Protein AF-A0A533YPA4-F1 (afdb_monomer_lite)

pLDDT: mean 89.11, std 12.23, range [35.72, 97.5]

Radius of gyration: 17.39 Å; chains: 1; bounding box: 38×42×45 Å

Structure (mmCIF, N/CA/C/O backbone):
data_AF-A0A533YPA4-F1
#
_entry.id   AF-A0A533YPA4-F1
#
loop_
_atom_site.group_PDB
_atom_site.id
_atom_site.type_symbol
_atom_site.label_atom_id
_atom_site.label_alt_id
_atom_site.label_comp_id
_atom_site.label_asym_id
_atom_site.label_entity_id
_atom_site.label_seq_id
_atom_site.pdbx_PDB_ins_code
_atom_site.Cartn_x
_atom_site.Cartn_y
_atom_site.Cartn_z
_atom_site.occupancy
_atom_site.B_iso_or_equiv
_atom_site.auth_seq_id
_atom_site.auth_comp_id
_atom_site.auth_asym_id
_atom_site.auth_atom_id
_atom_site.pdbx_PDB_model_num
ATOM 1 N N . MET A 1 1 ? 19.548 -9.477 -30.978 1.00 70.56 1 MET A N 1
ATOM 2 C CA . MET A 1 1 ? 18.743 -9.859 -29.790 1.00 70.56 1 MET A CA 1
ATOM 3 C C . MET A 1 1 ? 19.251 -9.264 -28.474 1.00 70.56 1 MET A C 1
ATOM 5 O O . MET A 1 1 ? 18.421 -8.949 -27.633 1.00 70.56 1 MET A O 1
ATOM 9 N N . LEU A 1 2 ? 20.566 -9.073 -28.275 1.00 87.38 2 LEU A N 1
ATOM 10 C CA . LEU A 1 2 ? 21.109 -8.514 -27.023 1.00 87.38 2 LEU A CA 1
ATOM 11 C C . LEU A 1 2 ? 20.598 -7.090 -26.728 1.00 87.38 2 LEU A C 1
ATOM 13 O O . LEU A 1 2 ? 20.091 -6.843 -25.642 1.00 87.38 2 LEU A O 1
ATOM 17 N N . TYR A 1 3 ? 20.626 -6.202 -27.726 1.00 91.38 3 TYR A N 1
ATOM 18 C CA . TYR A 1 3 ? 20.117 -4.829 -27.605 1.00 91.38 3 TYR A CA 1
ATOM 19 C C . TYR A 1 3 ? 18.630 -4.778 -27.218 1.00 91.38 3 TYR A C 1
ATOM 21 O O . TYR A 1 3 ? 18.236 -4.054 -26.312 1.00 91.38 3 TYR A O 1
ATOM 29 N N . GLN A 1 4 ? 17.798 -5.609 -27.854 1.00 91.38 4 GLN A N 1
ATOM 30 C CA . GLN A 1 4 ? 16.370 -5.676 -27.542 1.00 91.38 4 GLN A CA 1
ATOM 31 C C . GLN A 1 4 ? 16.124 -6.153 -26.105 1.00 91.38 4 GLN A C 1
ATOM 33 O O . GLN A 1 4 ? 15.275 -5.589 -25.426 1.00 91.38 4 GLN A O 1
ATOM 38 N N . LYS A 1 5 ? 16.893 -7.135 -25.613 1.00 91.38 5 LYS A N 1
ATOM 39 C CA . LYS A 1 5 ? 16.829 -7.572 -24.209 1.00 91.38 5 LYS A CA 1
ATOM 40 C C . LYS A 1 5 ? 17.316 -6.490 -23.238 1.00 91.38 5 LYS A C 1
ATOM 42 O O . LYS A 1 5 ? 16.713 -6.319 -22.190 1.00 91.38 5 LYS A O 1
ATOM 47 N N . GLN A 1 6 ? 18.359 -5.739 -23.586 1.00 95.00 6 GLN A N 1
ATOM 48 C CA . GLN A 1 6 ?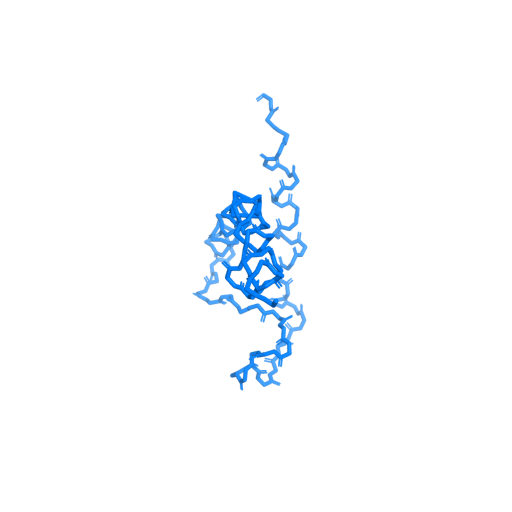 18.852 -4.628 -22.760 1.00 95.00 6 GLN A CA 1
ATOM 49 C C . GLN A 1 6 ? 17.835 -3.486 -22.653 1.00 95.00 6 GLN A C 1
ATOM 51 O O . GLN A 1 6 ? 17.691 -2.894 -21.590 1.00 95.00 6 GLN A O 1
ATOM 56 N N . LYS A 1 7 ? 17.100 -3.187 -23.729 1.00 94.56 7 LYS A N 1
ATOM 57 C CA . LYS A 1 7 ? 16.072 -2.138 -23.715 1.00 94.56 7 LYS A CA 1
ATOM 58 C C . LYS A 1 7 ? 14.743 -2.604 -23.109 1.00 94.56 7 LYS A C 1
ATOM 60 O O . LYS A 1 7 ? 14.171 -1.883 -22.296 1.00 94.56 7 LYS A O 1
ATOM 65 N N . PHE A 1 8 ? 14.271 -3.793 -23.490 1.00 94.88 8 PHE A N 1
ATOM 66 C CA . PHE A 1 8 ? 12.895 -4.265 -23.256 1.00 94.88 8 PHE A CA 1
ATOM 67 C C . PHE A 1 8 ? 12.789 -5.600 -22.503 1.00 94.88 8 PHE A C 1
ATOM 69 O O . PHE A 1 8 ? 11.695 -6.144 -22.374 1.00 94.88 8 PHE A O 1
ATOM 76 N N . GLY A 1 9 ? 13.902 -6.170 -22.038 1.00 92.50 9 GLY A N 1
ATOM 77 C CA . GLY A 1 9 ? 13.871 -7.320 -21.135 1.00 92.50 9 GLY A CA 1
ATOM 78 C C . GLY A 1 9 ? 13.280 -6.954 -19.772 1.00 92.50 9 GLY A C 1
ATOM 79 O O . GLY A 1 9 ? 13.106 -5.779 -19.454 1.00 92.50 9 GLY A O 1
ATOM 80 N N . THR A 1 10 ? 13.013 -7.966 -18.948 1.00 90.62 10 THR A N 1
ATOM 81 C CA . THR A 1 10 ? 12.458 -7.812 -17.590 1.00 90.62 10 THR A CA 1
ATOM 82 C C . THR A 1 10 ? 13.273 -6.868 -16.710 1.00 90.62 10 THR A C 1
ATOM 84 O O . THR A 1 10 ? 12.693 -6.075 -15.980 1.00 90.62 10 THR A O 1
ATOM 87 N N . ASP A 1 11 ? 14.600 -6.900 -16.848 1.00 90.75 11 ASP A N 1
ATOM 88 C CA . ASP A 1 11 ? 15.539 -6.017 -16.141 1.00 90.75 11 ASP A CA 1
ATOM 89 C C . ASP A 1 11 ? 16.154 -4.960 -17.070 1.00 90.75 11 ASP A C 1
ATOM 91 O O . ASP A 1 11 ? 17.191 -4.366 -16.766 1.00 90.75 11 ASP A O 1
ATOM 95 N N . GLY A 1 12 ? 15.541 -4.752 -18.237 1.00 94.44 12 GLY A N 1
ATOM 96 C CA . GLY A 1 12 ? 15.987 -3.782 -19.224 1.00 94.44 12 GLY A CA 1
ATOM 97 C C . GLY A 1 12 ? 15.735 -2.338 -18.792 1.00 94.44 12 GLY A C 1
ATOM 98 O O . GLY A 1 12 ? 15.023 -2.060 -17.825 1.00 94.44 12 GLY A O 1
ATOM 99 N N . GLU A 1 13 ? 16.293 -1.396 -19.548 1.00 96.69 13 GLU A N 1
ATOM 100 C CA . GLU A 1 13 ? 16.218 0.039 -19.245 1.00 96.69 13 GLU A CA 1
ATOM 101 C C . GLU A 1 13 ? 14.778 0.544 -19.056 1.00 96.69 13 GLU A C 1
ATOM 103 O O . GLU A 1 13 ? 14.528 1.352 -18.162 1.00 96.69 13 GLU A O 1
ATOM 108 N N . LEU A 1 14 ? 13.813 0.044 -19.840 1.00 96.06 14 LEU A N 1
ATOM 109 C CA . LEU A 1 14 ? 12.408 0.438 -19.703 1.00 96.06 14 LEU A CA 1
ATOM 110 C C . LEU A 1 14 ? 11.822 0.042 -18.341 1.00 96.06 14 LEU A C 1
ATOM 112 O O . LEU A 1 14 ? 11.119 0.840 -17.716 1.00 96.06 14 LEU A O 1
ATOM 116 N N . ALA A 1 15 ? 12.101 -1.176 -17.874 1.00 96.12 15 ALA A N 1
ATOM 117 C CA . ALA A 1 15 ? 11.613 -1.662 -16.589 1.00 96.12 15 ALA A CA 1
ATOM 118 C C . ALA A 1 15 ? 12.255 -0.892 -15.428 1.00 96.1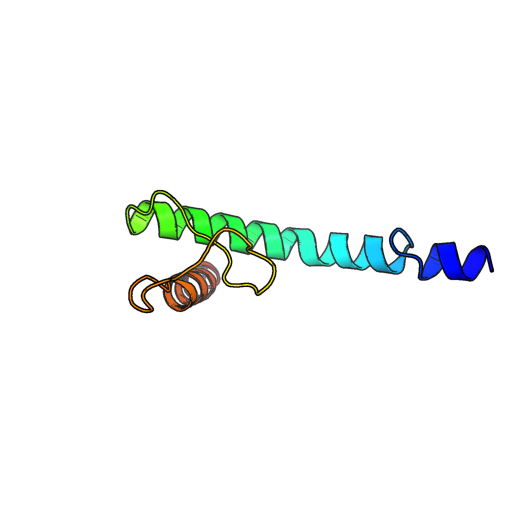2 15 ALA A C 1
ATOM 120 O O . ALA A 1 15 ? 11.554 -0.463 -14.511 1.00 96.12 15 ALA A O 1
ATOM 121 N N . GLN A 1 16 ? 13.565 -0.633 -15.511 1.00 96.62 16 GLN A N 1
ATOM 122 C CA . GLN A 1 16 ? 14.288 0.160 -14.513 1.00 96.62 16 GLN A CA 1
ATOM 123 C C . GLN A 1 16 ? 13.760 1.595 -14.436 1.00 96.62 16 GLN A C 1
ATOM 125 O O . GLN A 1 16 ? 13.499 2.104 -13.343 1.00 96.62 16 GLN A O 1
ATOM 130 N N . LEU A 1 17 ? 13.547 2.238 -15.589 1.00 96.88 17 LEU A N 1
ATOM 131 C CA . LEU A 1 17 ? 12.981 3.581 -15.649 1.00 96.88 17 LEU A CA 1
ATOM 132 C C . LEU A 1 17 ? 11.564 3.597 -15.068 1.00 96.88 17 LEU A C 1
ATOM 134 O O . LEU A 1 17 ? 11.263 4.430 -14.215 1.00 96.88 17 LEU A O 1
ATOM 138 N N . THR A 1 18 ? 10.725 2.638 -15.459 1.00 96.19 18 THR A N 1
ATOM 139 C CA . THR A 1 18 ? 9.361 2.496 -14.932 1.00 96.19 18 THR A CA 1
ATOM 140 C C . THR A 1 18 ? 9.365 2.338 -13.412 1.00 96.19 18 THR A C 1
ATOM 142 O O . THR A 1 18 ? 8.632 3.051 -12.725 1.00 96.19 18 THR A O 1
ATOM 145 N N . ASP A 1 19 ? 10.213 1.466 -12.856 1.00 96.12 19 ASP A N 1
ATOM 146 C CA . ASP A 1 19 ? 10.301 1.314 -11.403 1.00 96.12 19 ASP A CA 1
ATOM 147 C C . ASP A 1 19 ? 10.789 2.600 -10.731 1.00 96.12 19 ASP A C 1
ATOM 149 O O . ASP A 1 19 ? 10.184 3.030 -9.752 1.00 96.12 19 ASP A O 1
ATOM 153 N N . SER A 1 20 ? 11.813 3.267 -11.274 1.00 96.75 20 SER A N 1
ATOM 154 C CA . SER A 1 20 ? 12.327 4.523 -10.712 1.00 96.75 20 SER A CA 1
ATOM 155 C C . SER A 1 20 ? 11.266 5.628 -10.645 1.00 96.75 20 SER A C 1
ATOM 157 O O . SER A 1 20 ? 11.166 6.317 -9.629 1.00 96.75 20 SER A O 1
ATOM 159 N N . LEU A 1 21 ? 10.427 5.746 -11.681 1.00 97.50 21 LEU A N 1
ATOM 160 C CA . LEU A 1 21 ? 9.340 6.723 -11.752 1.00 97.50 21 LEU A CA 1
ATOM 161 C C . LEU A 1 21 ? 8.194 6.367 -10.798 1.00 97.50 21 LEU A C 1
ATOM 163 O O . LEU A 1 21 ? 7.623 7.244 -10.148 1.00 97.50 21 LEU A O 1
ATOM 167 N N . LEU A 1 22 ? 7.864 5.079 -10.675 1.00 96.94 22 LEU A N 1
ATOM 168 C CA . LEU A 1 22 ? 6.778 4.617 -9.809 1.00 96.94 22 LEU A CA 1
ATOM 169 C C . LEU A 1 22 ? 7.173 4.555 -8.331 1.00 96.94 22 LEU A C 1
ATOM 171 O O . LEU A 1 22 ? 6.314 4.714 -7.464 1.00 96.94 22 LEU A O 1
ATOM 175 N N . ARG A 1 23 ? 8.451 4.336 -8.013 1.00 96.62 23 ARG A N 1
ATOM 176 C CA . ARG A 1 23 ? 8.969 4.199 -6.645 1.00 96.62 23 ARG A CA 1
ATOM 177 C C . ARG A 1 23 ? 8.535 5.324 -5.696 1.00 96.62 23 ARG A C 1
ATOM 179 O O . ARG A 1 23 ? 8.011 4.986 -4.633 1.00 96.62 23 ARG A O 1
ATOM 186 N N . PRO A 1 24 ? 8.677 6.626 -6.017 1.00 96.31 24 PRO A N 1
ATOM 187 C CA . PRO A 1 24 ? 8.227 7.691 -5.116 1.00 96.31 24 PRO A CA 1
ATOM 188 C C . PRO A 1 24 ? 6.709 7.663 -4.880 1.00 96.31 24 PRO A C 1
ATOM 190 O O . PRO A 1 24 ? 6.249 7.903 -3.762 1.00 96.31 24 PRO A O 1
ATOM 193 N N . ILE A 1 25 ? 5.923 7.307 -5.901 1.00 95.19 25 ILE A N 1
ATOM 194 C CA . ILE A 1 25 ? 4.463 7.184 -5.794 1.00 95.19 25 ILE A CA 1
ATOM 195 C C . ILE A 1 25 ? 4.107 6.009 -4.878 1.00 95.19 25 ILE A C 1
ATOM 197 O O . ILE A 1 25 ? 3.354 6.190 -3.920 1.00 95.19 25 ILE A O 1
ATOM 201 N N . LYS A 1 26 ? 4.711 4.833 -5.103 1.00 94.69 26 LYS A N 1
ATOM 202 C CA . LYS A 1 26 ? 4.552 3.646 -4.246 1.00 94.69 26 LYS A CA 1
ATOM 203 C C . LYS A 1 26 ? 4.890 3.975 -2.790 1.00 94.69 26 LYS A C 1
ATOM 205 O O . LYS A 1 26 ? 4.106 3.678 -1.895 1.00 94.69 26 LYS A O 1
ATOM 210 N N . GLN A 1 27 ? 6.008 4.659 -2.539 1.00 96.12 27 GLN A N 1
ATOM 211 C CA . GLN A 1 27 ? 6.403 5.071 -1.187 1.00 96.12 27 GLN A CA 1
ATOM 212 C C . GLN A 1 27 ? 5.377 6.001 -0.529 1.00 96.12 27 GLN A C 1
ATOM 214 O O . GLN A 1 27 ? 5.079 5.841 0.655 1.00 96.12 27 GLN A O 1
ATOM 219 N N . LYS A 1 28 ? 4.816 6.961 -1.276 1.00 94.94 28 LYS A N 1
ATOM 220 C CA . LYS A 1 28 ? 3.758 7.846 -0.768 1.00 94.94 28 LYS A CA 1
ATOM 221 C C . LYS A 1 28 ? 2.509 7.052 -0.381 1.00 94.94 28 LYS A C 1
ATOM 223 O O . LYS A 1 28 ? 1.985 7.254 0.712 1.00 94.94 28 LYS A O 1
ATOM 228 N N . VAL A 1 29 ? 2.069 6.131 -1.239 1.00 95.62 29 VAL A N 1
ATOM 229 C CA . VAL A 1 29 ? 0.912 5.263 -0.975 1.00 95.62 29 VAL A CA 1
ATOM 230 C C . VAL A 1 29 ? 1.150 4.399 0.266 1.00 95.62 29 VAL A C 1
ATOM 232 O O . VAL A 1 29 ? 0.323 4.412 1.173 1.00 95.62 29 VAL A O 1
ATOM 235 N N . MET A 1 30 ? 2.314 3.752 0.383 1.00 96.12 30 MET A N 1
ATOM 236 C CA . MET A 1 30 ? 2.658 2.918 1.545 1.00 96.12 30 MET A CA 1
ATOM 237 C C . MET A 1 30 ? 2.662 3.698 2.864 1.00 96.12 30 MET A C 1
ATOM 239 O O . MET A 1 30 ? 2.165 3.206 3.878 1.00 96.12 30 MET A O 1
ATOM 243 N N . LYS A 1 31 ? 3.171 4.938 2.865 1.00 96.00 31 LYS A N 1
ATOM 244 C CA . LYS A 1 31 ? 3.123 5.811 4.050 1.00 96.00 31 LYS A CA 1
ATOM 245 C C . LYS A 1 31 ? 1.687 6.111 4.475 1.00 96.00 31 LYS A C 1
ATOM 247 O O . LYS A 1 31 ? 1.393 6.107 5.668 1.00 96.00 31 LYS A O 1
ATOM 252 N N . VAL A 1 32 ? 0.799 6.362 3.514 1.00 96.38 32 VAL A N 1
ATOM 253 C CA . VAL A 1 32 ? -0.610 6.635 3.808 1.00 96.38 32 VAL A CA 1
ATOM 254 C C . VAL A 1 32 ? -1.336 5.385 4.297 1.00 96.38 32 VAL A C 1
ATOM 256 O O . VAL A 1 32 ? -2.059 5.481 5.284 1.00 96.38 32 VAL A O 1
ATOM 259 N N . ILE A 1 33 ? -1.098 4.219 3.689 1.00 96.75 33 ILE A N 1
ATOM 260 C CA . ILE A 1 33 ? -1.633 2.934 4.170 1.00 96.75 33 ILE A CA 1
ATOM 261 C C . ILE A 1 33 ? -1.250 2.721 5.640 1.00 96.75 33 ILE A C 1
ATOM 263 O O . ILE A 1 33 ? -2.117 2.462 6.470 1.00 96.75 33 ILE A O 1
ATOM 267 N N . ALA A 1 34 ? 0.025 2.921 5.994 1.00 96.00 34 ALA A N 1
ATOM 268 C CA . ALA A 1 34 ? 0.491 2.778 7.373 1.00 96.00 34 ALA A CA 1
ATOM 269 C C . ALA A 1 34 ? -0.154 3.788 8.342 1.00 96.00 34 ALA A C 1
ATOM 271 O O . ALA A 1 34 ? -0.419 3.452 9.496 1.00 96.00 34 ALA A O 1
ATOM 272 N N . ALA A 1 35 ? -0.408 5.022 7.895 1.00 95.69 35 ALA A N 1
ATOM 273 C CA . ALA A 1 35 ? -1.107 6.022 8.699 1.00 95.69 35 ALA A CA 1
ATOM 274 C C . ALA A 1 35 ? -2.570 5.623 8.948 1.00 95.69 35 ALA A C 1
ATOM 276 O O . ALA A 1 35 ? -3.005 5.616 10.097 1.00 95.69 35 ALA A O 1
ATOM 277 N N . VAL A 1 36 ? -3.294 5.216 7.900 1.00 96.00 36 VAL A N 1
ATOM 278 C CA . VAL A 1 36 ? -4.685 4.746 8.005 1.00 96.00 36 VAL A CA 1
ATOM 279 C C . VAL A 1 36 ? -4.774 3.509 8.896 1.00 96.00 36 VAL A C 1
ATOM 281 O O . VAL A 1 36 ? -5.637 3.459 9.768 1.00 96.00 36 VAL A O 1
ATOM 284 N N . ALA A 1 37 ? -3.849 2.554 8.758 1.00 96.69 37 ALA A N 1
ATOM 285 C CA . ALA A 1 37 ? -3.797 1.372 9.615 1.00 96.69 37 ALA A CA 1
ATOM 286 C C . ALA A 1 37 ? -3.686 1.743 11.102 1.00 96.69 37 ALA A C 1
ATOM 288 O O . ALA A 1 37 ? -4.426 1.215 11.930 1.00 96.69 37 ALA A O 1
ATOM 289 N N . LYS A 1 38 ? -2.819 2.705 11.446 1.00 95.69 38 LYS A N 1
ATOM 290 C CA . LYS A 1 38 ? -2.681 3.204 12.824 1.00 95.69 38 LYS A CA 1
ATOM 291 C C . LYS A 1 38 ? -3.937 3.930 13.308 1.00 95.69 38 LYS A C 1
ATOM 293 O O . LYS A 1 38 ? -4.398 3.655 14.412 1.00 95.69 38 LYS A O 1
ATOM 298 N N . GLU A 1 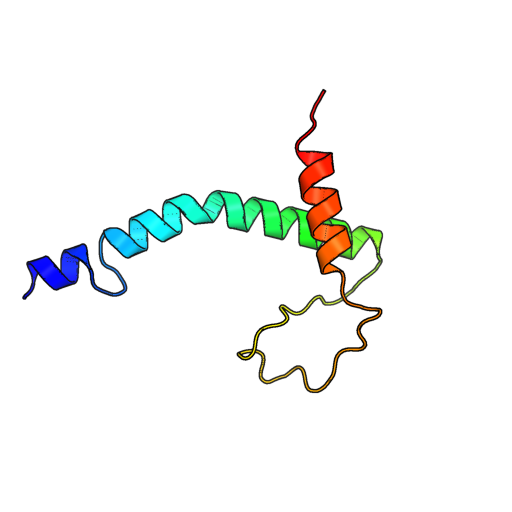39 ? -4.492 4.828 12.493 1.00 94.50 39 GLU A N 1
ATOM 299 C CA . GLU A 1 39 ? -5.703 5.603 12.810 1.00 94.50 39 GLU A CA 1
ATOM 300 C C . GLU A 1 39 ? -6.913 4.681 13.065 1.00 94.50 39 GLU A C 1
ATOM 302 O O . GLU A 1 39 ? -7.669 4.894 14.011 1.00 94.50 39 GLU A O 1
ATOM 307 N N . GLN A 1 40 ? -7.053 3.619 12.268 1.00 94.81 40 GLN A N 1
ATOM 308 C CA . GLN A 1 40 ? -8.151 2.648 12.343 1.00 94.81 40 GLN A CA 1
ATOM 309 C C . GLN A 1 40 ? -7.848 1.442 13.248 1.00 94.81 40 GLN A C 1
ATOM 311 O O . GLN A 1 40 ? -8.668 0.532 13.351 1.00 94.81 40 GLN A O 1
ATOM 316 N N . LYS A 1 41 ? -6.686 1.425 13.921 1.00 96.19 41 LYS A N 1
ATOM 317 C CA . LYS A 1 41 ? -6.227 0.328 14.794 1.00 96.19 41 LYS A CA 1
ATOM 318 C C . LYS A 1 41 ? -6.219 -1.042 14.097 1.00 96.19 41 LYS A C 1
ATOM 320 O O . LYS A 1 41 ? -6.564 -2.051 14.707 1.00 96.19 41 LYS A O 1
ATOM 325 N N . ILE A 1 42 ? -5.809 -1.073 12.833 1.00 95.38 42 ILE A N 1
ATOM 326 C CA . ILE A 1 42 ? -5.699 -2.279 12.010 1.00 95.38 42 ILE A CA 1
ATOM 327 C C . ILE A 1 42 ? -4.306 -2.888 12.190 1.00 95.38 42 ILE A C 1
ATOM 329 O O . ILE A 1 42 ? -3.298 -2.202 12.023 1.00 95.38 42 ILE A O 1
ATOM 333 N N . GLN A 1 43 ? -4.243 -4.182 12.505 1.00 91.62 43 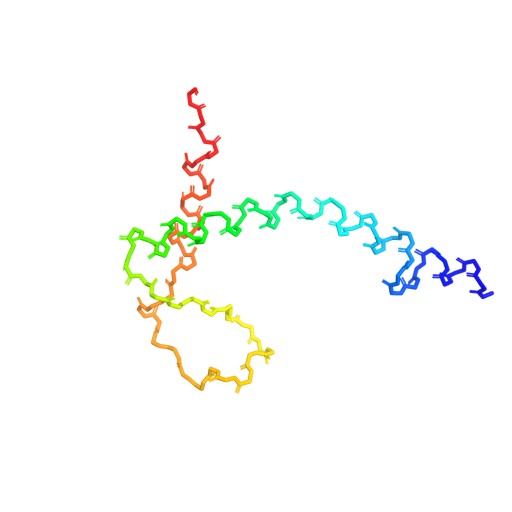GLN A N 1
ATOM 334 C CA . GLN A 1 43 ? -2.976 -4.901 12.694 1.00 91.62 43 GLN A CA 1
ATOM 335 C C . GLN A 1 43 ? -2.375 -5.365 11.362 1.00 91.62 43 GLN A C 1
ATOM 337 O O . GLN A 1 43 ? -1.159 -5.326 11.194 1.00 91.62 43 GLN A O 1
ATOM 342 N N . PHE A 1 44 ? -3.223 -5.767 10.410 1.00 91.06 44 PHE A N 1
ATOM 343 C CA . PHE A 1 44 ? -2.809 -6.265 9.100 1.00 91.06 44 PHE A CA 1
ATOM 344 C C . PHE A 1 44 ? -3.725 -5.722 8.003 1.00 91.06 44 PHE A C 1
ATOM 346 O O . PHE A 1 44 ? -4.946 -5.795 8.116 1.00 91.06 44 PHE A O 1
ATOM 353 N N . MET A 1 45 ? -3.130 -5.198 6.933 1.00 90.88 45 MET A N 1
ATOM 354 C CA . MET A 1 45 ? -3.828 -4.842 5.698 1.00 90.88 45 MET A CA 1
ATOM 355 C C . MET A 1 45 ? -3.246 -5.681 4.569 1.00 90.88 45 MET A C 1
ATOM 357 O O . MET A 1 45 ? -2.032 -5.687 4.366 1.00 90.88 45 MET A O 1
ATOM 361 N N . PHE A 1 46 ? -4.114 -6.379 3.849 1.00 90.88 46 PHE A N 1
ATOM 362 C CA . PHE A 1 46 ? -3.744 -7.185 2.694 1.00 90.88 46 PHE A CA 1
ATOM 363 C C . PHE A 1 46 ? -4.149 -6.453 1.418 1.00 90.88 46 PHE A C 1
ATOM 365 O O . PHE A 1 46 ? -5.208 -5.827 1.374 1.00 90.88 46 PHE A O 1
ATOM 372 N N . ASP A 1 47 ? -3.302 -6.521 0.394 1.00 89.88 47 ASP A N 1
ATOM 373 C CA . ASP A 1 47 ? -3.655 -6.029 -0.935 1.00 89.88 47 ASP A CA 1
ATOM 374 C C . ASP A 1 47 ? -4.707 -6.952 -1.557 1.00 89.88 47 ASP A C 1
ATOM 376 O O . ASP A 1 47 ? -4.531 -8.165 -1.610 1.00 89.88 47 ASP A O 1
ATOM 380 N N . ARG A 1 48 ? -5.824 -6.404 -2.027 1.00 87.00 48 ARG A N 1
ATOM 381 C CA . ARG A 1 48 ? -6.849 -7.217 -2.677 1.00 87.00 48 ARG A CA 1
ATOM 382 C C . ARG A 1 48 ? -6.460 -7.417 -4.137 1.00 87.00 48 ARG A C 1
ATOM 384 O O . ARG A 1 48 ? -6.946 -6.716 -5.019 1.00 87.00 48 ARG A O 1
ATOM 391 N N . ASN A 1 49 ? -5.591 -8.388 -4.378 1.00 82.12 49 ASN A N 1
ATOM 392 C CA . ASN A 1 49 ? -5.252 -8.855 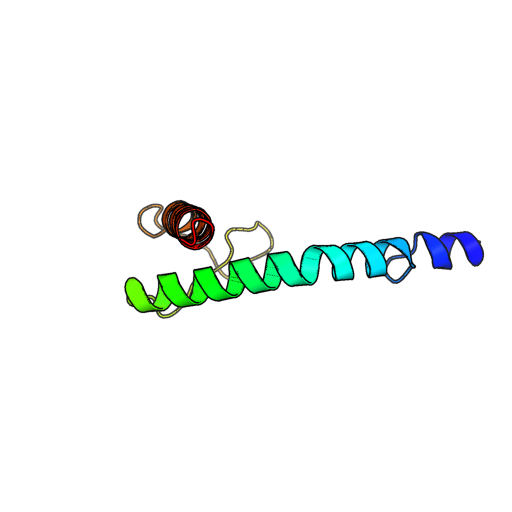-5.714 1.00 82.12 49 ASN A CA 1
ATOM 393 C C . ASN A 1 49 ? -5.428 -10.378 -5.813 1.00 82.12 49 ASN A C 1
ATOM 395 O O . ASN A 1 49 ? -5.373 -11.092 -4.809 1.00 82.12 49 ASN A O 1
ATOM 399 N N . ASP A 1 50 ? -5.610 -10.878 -7.035 1.00 73.44 50 ASP A N 1
ATOM 400 C CA . ASP A 1 50 ? -5.830 -12.309 -7.299 1.00 73.44 50 ASP A CA 1
ATOM 401 C C . ASP A 1 50 ? -4.581 -13.174 -7.033 1.00 73.44 50 ASP A C 1
ATOM 403 O O . ASP A 1 50 ? -4.623 -14.396 -7.153 1.00 73.44 50 ASP A O 1
ATOM 407 N N . GLN A 1 51 ? -3.451 -12.555 -6.673 1.00 75.69 51 GLN A N 1
ATOM 408 C CA . GLN A 1 51 ? -2.198 -13.238 -6.350 1.00 75.69 51 GLN A CA 1
ATOM 409 C C . GLN A 1 51 ? -2.069 -13.554 -4.851 1.00 75.69 51 GLN A C 1
ATOM 411 O O . GLN A 1 51 ? -1.164 -14.298 -4.462 1.00 75.69 51 GLN A O 1
ATOM 416 N N . ILE A 1 52 ? -2.953 -13.031 -3.990 1.00 75.31 52 ILE A N 1
ATOM 417 C CA . ILE A 1 52 ? -2.934 -13.352 -2.559 1.00 75.31 52 ILE A CA 1
ATOM 418 C C . ILE A 1 52 ? -3.561 -14.730 -2.322 1.00 75.31 52 ILE A C 1
ATOM 420 O O . ILE A 1 52 ? -4.767 -14.875 -2.158 1.00 75.31 52 ILE A O 1
ATOM 424 N N . LEU A 1 53 ? -2.705 -15.748 -2.212 1.00 76.88 53 LEU A N 1
ATOM 425 C CA . LEU A 1 53 ? -3.109 -17.141 -1.965 1.00 76.88 53 LEU A CA 1
ATOM 426 C C . LEU A 1 53 ? -3.676 -17.396 -0.555 1.00 76.88 53 LEU A C 1
ATOM 428 O O . LEU A 1 53 ? -4.291 -18.431 -0.318 1.00 76.88 53 LEU A O 1
ATOM 432 N N . VAL A 1 54 ? -3.446 -16.483 0.395 1.00 80.94 54 VAL A N 1
ATOM 433 C CA . VAL A 1 54 ? -3.811 -16.662 1.815 1.00 80.94 54 VAL A CA 1
ATOM 434 C C . VAL A 1 54 ? -5.153 -16.029 2.200 1.00 80.94 54 VAL A C 1
ATOM 436 O O . VAL A 1 54 ? -5.672 -16.313 3.278 1.00 80.94 54 VAL A O 1
ATOM 439 N N . LEU A 1 55 ? -5.725 -15.172 1.351 1.00 82.94 55 LEU A N 1
ATOM 440 C CA . LEU A 1 55 ? -6.966 -14.454 1.641 1.00 82.94 55 LEU A CA 1
ATOM 441 C C . LEU A 1 55 ? -8.153 -15.208 1.032 1.00 82.94 55 LEU A C 1
ATOM 443 O O . LEU A 1 55 ? -8.485 -15.025 -0.132 1.00 82.94 55 LEU A O 1
ATOM 447 N N . LEU A 1 56 ? -8.799 -16.057 1.834 1.00 84.81 56 LEU A N 1
ATOM 448 C CA . LEU A 1 56 ? -9.951 -16.852 1.383 1.00 84.81 56 LEU A CA 1
ATOM 449 C C . LEU A 1 56 ? -11.254 -16.039 1.330 1.00 84.81 56 LEU A C 1
ATOM 451 O O . LEU A 1 56 ? -12.107 -16.272 0.479 1.00 84.81 56 LEU A O 1
ATOM 455 N N . TYR A 1 57 ? -11.417 -15.095 2.258 1.00 85.25 57 TYR A N 1
ATOM 456 C CA . TYR A 1 57 ? -12.586 -14.226 2.359 1.00 85.25 57 TYR A CA 1
ATOM 457 C C . TYR A 1 57 ? -12.206 -12.907 3.037 1.00 85.25 57 TYR A C 1
ATOM 459 O O . TYR A 1 57 ? -11.459 -12.899 4.016 1.00 85.25 57 TYR A O 1
ATOM 467 N N . GLY A 1 58 ? -12.763 -11.802 2.543 1.00 86.75 58 GLY A N 1
ATOM 468 C CA . GLY A 1 58 ? -12.679 -10.486 3.169 1.00 86.75 58 GLY A CA 1
ATOM 469 C C . GLY A 1 58 ? -14.057 -9.837 3.194 1.00 86.75 58 GLY A C 1
ATOM 470 O O . GLY A 1 58 ? -14.665 -9.644 2.143 1.00 86.75 58 GLY A O 1
ATOM 471 N N . ASP A 1 59 ? -14.549 -9.506 4.388 1.00 91.25 5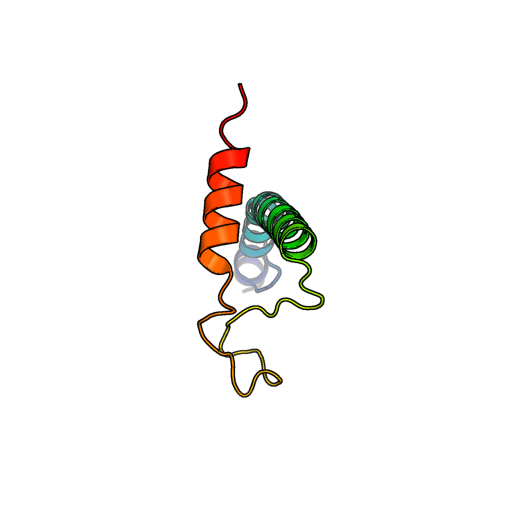9 ASP A N 1
ATOM 472 C CA . ASP A 1 59 ? -15.801 -8.762 4.539 1.00 91.25 59 ASP A CA 1
ATOM 473 C C . ASP A 1 59 ? -15.615 -7.344 3.959 1.00 91.25 59 ASP A C 1
ATOM 475 O O . ASP A 1 59 ? -14.701 -6.637 4.401 1.00 91.25 59 ASP A O 1
ATOM 479 N N . PRO A 1 60 ? -16.454 -6.904 2.997 1.00 91.62 60 PRO A N 1
ATOM 480 C CA . PRO A 1 60 ? -16.339 -5.589 2.365 1.00 91.62 60 PRO A CA 1
ATOM 481 C C . PRO A 1 60 ? -16.311 -4.410 3.342 1.00 91.62 60 PRO A C 1
ATOM 483 O O . PRO A 1 60 ? -15.773 -3.358 3.005 1.00 91.62 60 PRO A O 1
ATOM 486 N N . LYS A 1 61 ? -16.841 -4.561 4.565 1.00 93.31 61 LYS A N 1
ATOM 487 C CA . LYS A 1 61 ? -16.766 -3.507 5.590 1.00 93.31 61 LYS A CA 1
ATOM 488 C C . LYS A 1 61 ? -15.333 -3.190 6.042 1.00 93.31 61 LYS A C 1
ATOM 490 O O . LYS A 1 61 ? -15.111 -2.139 6.635 1.00 93.31 61 LYS A O 1
ATOM 495 N N . TYR A 1 62 ? -14.383 -4.091 5.786 1.00 92.56 62 TYR A N 1
ATOM 496 C CA . TYR A 1 62 ? -12.955 -3.904 6.052 1.00 92.56 62 TYR A CA 1
ATOM 497 C C . TYR A 1 62 ? -12.171 -3.485 4.797 1.00 92.56 62 TYR A C 1
ATOM 499 O O . TYR A 1 62 ? -10.943 -3.559 4.784 1.00 92.56 62 TYR A O 1
ATOM 507 N N . ASP A 1 63 ? -12.850 -3.044 3.734 1.00 93.62 63 ASP A N 1
ATOM 508 C CA . ASP A 1 63 ? -12.193 -2.414 2.592 1.00 93.62 63 ASP A CA 1
ATOM 509 C C . ASP A 1 63 ? -11.861 -0.947 2.913 1.00 93.62 63 ASP A C 1
ATOM 511 O O . ASP A 1 63 ? -12.725 -0.068 2.963 1.00 93.62 63 ASP A O 1
ATOM 515 N N . TYR A 1 64 ? -10.575 -0.675 3.132 1.00 95.62 64 TYR A N 1
ATOM 516 C CA . TYR A 1 64 ? -10.074 0.657 3.482 1.00 95.62 64 TYR A CA 1
ATOM 517 C C . TYR A 1 64 ? -9.584 1.469 2.277 1.00 95.62 64 TYR A C 1
ATOM 519 O O . TYR A 1 64 ? -9.006 2.544 2.462 1.00 95.62 64 TYR A O 1
ATOM 527 N N . THR A 1 65 ? -9.823 1.008 1.045 1.00 94.94 65 THR A N 1
ATOM 528 C CA . THR A 1 65 ? -9.341 1.669 -0.180 1.00 94.94 65 THR A CA 1
ATOM 529 C C . THR A 1 65 ? -9.753 3.140 -0.228 1.00 94.94 65 THR A C 1
ATOM 531 O O . THR A 1 65 ? -8.915 4.022 -0.433 1.00 94.94 65 THR A O 1
ATOM 534 N N . ASN A 1 66 ? -11.027 3.430 0.053 1.00 94.75 66 ASN A N 1
ATOM 535 C CA . ASN A 1 66 ? -11.541 4.799 0.038 1.00 94.75 66 ASN A CA 1
ATOM 536 C C . ASN A 1 66 ? -10.898 5.674 1.117 1.00 94.75 66 ASN A C 1
ATOM 538 O O . ASN A 1 66 ? -10.528 6.805 0.822 1.00 94.75 66 ASN A O 1
ATOM 542 N N . PHE A 1 67 ? -10.675 5.150 2.328 1.00 94.56 67 PHE A N 1
ATOM 543 C CA . PHE A 1 67 ? -9.982 5.884 3.393 1.00 94.56 67 PHE A CA 1
ATOM 544 C C . PHE A 1 67 ? -8.550 6.259 2.991 1.00 94.56 67 PHE A C 1
ATOM 546 O O . PHE A 1 67 ? -8.112 7.386 3.232 1.00 94.56 67 PHE A O 1
ATOM 553 N N . VAL A 1 68 ? -7.832 5.338 2.343 1.00 95.31 68 VAL A N 1
ATOM 554 C CA . VAL A 1 68 ? -6.473 5.574 1.837 1.00 95.31 68 VAL A CA 1
ATOM 555 C C . VAL A 1 68 ? -6.471 6.631 0.728 1.00 95.31 68 VAL A C 1
ATOM 557 O O . VAL A 1 68 ? -5.673 7.569 0.790 1.00 95.31 68 VAL A O 1
ATOM 560 N N . ILE A 1 69 ? -7.377 6.535 -0.253 1.00 94.88 69 ILE A N 1
ATOM 561 C CA . ILE A 1 69 ? -7.516 7.520 -1.345 1.00 94.88 69 ILE A CA 1
ATOM 562 C C . ILE A 1 69 ? -7.822 8.910 -0.789 1.00 94.88 69 ILE A C 1
ATOM 564 O O . ILE A 1 69 ? -7.202 9.906 -1.169 1.00 94.88 69 ILE A O 1
ATOM 568 N N . ASP A 1 70 ? -8.761 8.980 0.138 1.00 93.94 70 ASP A N 1
ATOM 569 C CA . ASP A 1 70 ? -9.161 10.209 0.795 1.00 93.94 70 ASP A CA 1
ATOM 570 C C . ASP A 1 70 ? -8.002 10.868 1.545 1.00 93.94 70 ASP A C 1
ATOM 572 O O . ASP A 1 70 ? -7.772 12.077 1.435 1.00 93.94 70 ASP A O 1
ATOM 576 N N . ARG A 1 71 ? -7.230 10.070 2.285 1.00 91.94 71 ARG A N 1
ATOM 577 C CA . ARG A 1 71 ? -6.052 10.542 3.012 1.00 91.94 71 ARG A CA 1
ATOM 578 C C . ARG A 1 71 ? -4.949 11.005 2.055 1.00 91.94 71 ARG A C 1
ATOM 580 O O . ARG A 1 71 ? -4.324 12.032 2.323 1.00 91.94 71 ARG A O 1
ATOM 587 N N . LEU A 1 72 ? -4.756 10.317 0.926 1.00 92.69 72 LEU A N 1
ATOM 588 C CA . LEU A 1 72 ? -3.836 10.720 -0.147 1.00 92.69 72 LEU A CA 1
ATOM 589 C C . LEU A 1 72 ? -4.214 12.077 -0.753 1.00 92.69 72 LEU A C 1
ATOM 591 O O . LEU A 1 72 ? -3.327 12.904 -0.976 1.00 92.69 72 LEU A O 1
ATOM 595 N N . LYS A 1 73 ? -5.511 12.313 -0.993 1.00 90.06 73 LYS A N 1
ATOM 596 C CA . LYS A 1 73 ? -6.032 13.582 -1.525 1.00 90.06 73 LYS A CA 1
ATOM 597 C C . LYS A 1 73 ? -5.879 14.718 -0.515 1.00 90.06 73 LYS A C 1
ATOM 599 O O . LYS A 1 73 ? -5.310 15.753 -0.846 1.00 90.06 73 LYS A O 1
ATOM 604 N N . ARG A 1 74 ? -6.305 14.509 0.736 1.00 81.44 74 ARG A N 1
ATOM 605 C CA . ARG A 1 74 ? -6.240 15.534 1.796 1.00 81.44 74 ARG A CA 1
ATOM 606 C C . ARG A 1 74 ? -4.808 15.888 2.205 1.00 81.44 74 ARG A C 1
ATOM 608 O O . ARG A 1 74 ? -4.534 17.044 2.491 1.00 81.44 74 ARG A O 1
ATOM 615 N N . GLY A 1 75 ? -3.882 14.928 2.185 1.00 64.56 75 GLY A N 1
ATOM 616 C CA . GLY A 1 75 ? -2.454 15.177 2.427 1.00 64.56 75 GLY A CA 1
ATOM 617 C C . GLY A 1 75 ? -1.708 15.828 1.253 1.00 64.56 75 GLY A C 1
ATOM 618 O O . GLY A 1 75 ? -0.533 16.148 1.397 1.00 64.56 75 GLY A O 1
ATOM 619 N N . GLY A 1 76 ? -2.351 15.986 0.088 1.00 55.81 76 GLY A N 1
ATOM 620 C CA . GLY A 1 76 ? -1.814 16.711 -1.071 1.00 55.81 76 GLY A CA 1
ATOM 621 C C . GLY A 1 76 ? -2.178 18.198 -1.098 1.00 55.81 76 GLY A C 1
ATOM 622 O O . GLY A 1 76 ? -1.534 18.963 -1.808 1.00 55.81 76 GLY A O 1
ATOM 623 N N . SER A 1 77 ? -3.170 18.613 -0.310 1.00 47.12 77 SER A N 1
ATOM 624 C CA . SER A 1 77 ? -3.526 20.015 -0.100 1.00 47.12 77 SER A CA 1
ATOM 625 C C . SER A 1 77 ? -2.764 20.546 1.108 1.00 47.12 77 SER A C 1
ATOM 627 O O . SER A 1 77 ? -3.327 20.733 2.185 1.00 47.12 77 SER A O 1
ATOM 629 N N . SER A 1 78 ? -1.459 20.751 0.942 1.00 42.50 78 SER A N 1
ATOM 630 C CA . SER A 1 78 ? -0.745 21.617 1.871 1.00 42.50 78 SER A CA 1
ATOM 631 C C . SER A 1 78 ? -1.219 23.048 1.614 1.00 42.50 78 SER A C 1
ATOM 633 O O . SER A 1 78 ? -1.160 23.526 0.480 1.00 42.50 78 SER A O 1
ATOM 635 N N . LYS A 1 79 ? -1.725 23.700 2.663 1.00 35.72 79 LYS A N 1
ATOM 636 C CA . LYS A 1 79 ? -1.430 25.122 2.854 1.00 35.72 79 LYS A CA 1
ATOM 637 C C . LYS A 1 79 ? 0.084 25.326 2.856 1.00 35.72 79 LYS A C 1
ATOM 639 O O . LYS A 1 79 ? 0.797 24.365 3.244 1.00 35.72 79 LYS A O 1
#

Sequence (79 aa):
MLYQKQKFGTDGELAQLTDSLLRPIKQKVMKVIAAVAKEQKIQFMFDRNDQILVLLYGDPKYDYTNFVIDRLKRGGSSK

Secondary structure (DSSP, 8-state):
-HHHHHHHSTTSHHHHHHHHHHHHHHHHHHHHHHHHHHHTT-S-----STT-TT-S---GGG--HHHHHHHHHHTT---

Foldseek 3Di:
DVVCCQCPNCPHPVVVVVCVVCVVVVVLLVVLVVVVCVVVVNPDDDDPDPPPPPDPDDDCVPPCVVVSVVSSVVVVPDD